Protein AF-A0A7C0XAC6-F1 (afdb_monomer_lite)

InterPro domains:
  IPR001901 Protein translocase complex, SecE/Sec61-gamma subunit [MF_00422] (3-59)
  IPR001901 Protein translocase complex, SecE/Sec61-gamma subunit [PF00584] (6-60)
  IPR005807 SecE subunit of protein translocation complex, bacterial-like [PR01650] (2-22)
  IPR005807 SecE subunit of protein translocation complex, bacterial-like [PR01650] (26-46)
  IPR005807 SecE subunit of protein translocation complex, bacterial-like [PR01650] (46-62)
  IPR005807 SecE subunit of protein translocation complex, bacterial-like [PTHR33910] (2-61)
  IPR005807 SecE subunit of protein translocation complex, bacterial-like [TIGR00964] (5-60)
  IPR038379 SecE superfamily [G3DSA:1.20.5.1030] (1-59)

pLDDT: mean 85.54, std 10.67, range [51.09, 98.0]

Sequence (63 aa):
MIRKFINFLKESKAELQRVTWPTKEAIIGGTAAVLLLSLILVIYMWVIDLTLSRLFSMLLSRG

Foldseek 3Di:
DVVVVVVVVVVVVVVVVVDPDDDPVVVVVVVVVVVVVVVVVVVVVVVVVVVVVVVVCVVVVVD

Organism: NCBI:txid2052148

Structure (mmCIF, N/CA/C/O backbone):
data_AF-A0A7C0XAC6-F1
#
_entry.id   AF-A0A7C0XAC6-F1
#
loop_
_atom_site.group_PDB
_atom_site.id
_atom_site.type_symbol
_atom_site.label_atom_id
_atom_site.label_alt_id
_atom_site.label_comp_id
_atom_site.label_asym_id
_atom_site.label_entity_id
_atom_site.label_seq_id
_atom_site.pdbx_PDB_ins_code
_atom_site.Cartn_x
_atom_site.Cartn_y
_atom_site.Cartn_z
_atom_site.occupancy
_atom_site.B_iso_or_equiv
_atom_site.auth_seq_id
_atom_site.auth_comp_id
_atom_site.auth_asym_id
_atom_site.auth_atom_id
_atom_site.pdbx_PDB_model_num
ATOM 1 N N . MET A 1 1 ? -40.272 -6.614 17.872 1.00 67.06 1 MET A N 1
ATOM 2 C CA . MET A 1 1 ? -39.189 -6.823 16.881 1.00 67.06 1 MET A CA 1
ATOM 3 C C . MET A 1 1 ? -37.999 -5.884 17.085 1.00 67.06 1 MET A C 1
ATOM 5 O O . MET A 1 1 ? -36.901 -6.388 17.268 1.00 67.06 1 MET A O 1
ATOM 9 N N . ILE A 1 2 ? -38.198 -4.562 17.173 1.00 76.62 2 ILE A N 1
ATOM 10 C CA . ILE A 1 2 ? -37.121 -3.556 17.351 1.00 76.62 2 ILE A CA 1
ATOM 11 C C . ILE A 1 2 ? -36.201 -3.851 18.557 1.00 76.62 2 ILE A C 1
ATOM 13 O O . ILE A 1 2 ? -34.983 -3.764 18.455 1.00 76.62 2 ILE A O 1
ATOM 17 N N . ARG A 1 3 ? -36.765 -4.302 19.685 1.00 76.31 3 ARG A N 1
ATOM 18 C CA . ARG A 1 3 ? -36.007 -4.643 20.905 1.00 76.31 3 ARG A CA 1
ATOM 19 C C . ARG A 1 3 ? -35.043 -5.830 20.733 1.00 76.31 3 ARG A C 1
ATOM 21 O O . ARG A 1 3 ? -33.968 -5.818 21.316 1.00 76.31 3 ARG A O 1
ATOM 28 N N . LYS A 1 4 ? -35.399 -6.826 19.905 1.00 75.19 4 LYS A N 1
ATOM 29 C CA . LYS A 1 4 ? -34.504 -7.948 19.552 1.00 75.19 4 LYS A CA 1
ATOM 30 C C . LYS A 1 4 ? -33.362 -7.482 18.647 1.00 75.19 4 LYS A C 1
ATOM 32 O O . LYS A 1 4 ? -32.240 -7.913 18.847 1.00 75.19 4 LYS A O 1
ATOM 37 N N . PHE A 1 5 ? -33.640 -6.580 17.706 1.00 78.69 5 PHE A N 1
ATOM 38 C CA . PHE A 1 5 ? -32.638 -6.025 16.790 1.00 78.69 5 PHE A CA 1
ATOM 39 C C . PHE A 1 5 ? -31.585 -5.175 17.520 1.00 78.69 5 PHE A C 1
ATOM 41 O O . PHE A 1 5 ? -30.391 -5.327 17.283 1.00 78.69 5 PHE A O 1
ATOM 48 N N . ILE A 1 6 ? -32.013 -4.341 18.474 1.00 80.44 6 ILE A N 1
ATOM 49 C CA . ILE A 1 6 ? -31.095 -3.560 19.322 1.00 80.44 6 ILE A CA 1
ATOM 50 C C . ILE A 1 6 ? -30.235 -4.481 20.200 1.00 80.44 6 ILE A C 1
ATOM 52 O O . ILE A 1 6 ? -29.039 -4.236 20.345 1.00 80.44 6 ILE A O 1
ATOM 56 N N . ASN A 1 7 ? -30.816 -5.552 20.753 1.00 79.25 7 ASN A N 1
ATOM 57 C CA . ASN A 1 7 ? -30.053 -6.546 21.512 1.00 79.25 7 ASN A CA 1
ATOM 58 C C . ASN A 1 7 ? -29.038 -7.287 20.627 1.00 79.25 7 ASN A C 1
ATOM 60 O O . ASN A 1 7 ? -27.890 -7.410 21.035 1.00 79.25 7 ASN A O 1
ATOM 64 N N . PHE A 1 8 ? -29.413 -7.668 19.401 1.00 79.81 8 PHE A N 1
ATOM 65 C CA . PHE A 1 8 ? -28.506 -8.275 18.418 1.00 79.81 8 PHE A CA 1
ATOM 66 C C . PHE A 1 8 ? -27.315 -7.367 18.089 1.00 79.81 8 PHE A C 1
ATOM 68 O O . PHE A 1 8 ? -26.175 -7.809 18.132 1.00 79.81 8 PHE A O 1
ATOM 75 N N . LEU A 1 9 ? -27.548 -6.073 17.836 1.00 82.62 9 LEU A N 1
ATOM 76 C CA . LEU A 1 9 ? -26.459 -5.113 17.606 1.00 82.62 9 LEU A CA 1
ATOM 77 C C . LEU A 1 9 ? -25.553 -4.954 18.832 1.00 82.62 9 LEU A C 1
ATOM 79 O O . LEU A 1 9 ? -24.346 -4.761 18.692 1.00 82.62 9 LEU A O 1
ATOM 83 N N . LYS A 1 10 ? -26.125 -5.028 20.037 1.00 81.19 10 LYS A N 1
ATOM 84 C CA . LYS A 1 10 ? -25.373 -4.934 21.291 1.00 81.19 10 LYS A CA 1
ATOM 85 C C . LYS A 1 10 ? -24.490 -6.167 21.509 1.00 81.19 10 LYS A C 1
ATOM 87 O O . LYS A 1 10 ? -23.340 -6.009 21.912 1.00 81.19 10 LYS A O 1
ATOM 92 N N . GLU A 1 11 ? -25.003 -7.353 21.199 1.00 78.81 11 GLU A N 1
ATOM 93 C CA . GLU A 1 11 ? -24.261 -8.618 21.224 1.00 78.81 11 GLU A CA 1
ATOM 94 C C . GLU A 1 11 ? -23.166 -8.646 20.148 1.00 78.81 11 GLU A C 1
ATOM 96 O O . GLU A 1 11 ? -22.004 -8.855 20.488 1.00 78.81 11 GLU A O 1
ATOM 101 N N . SER A 1 12 ? -23.471 -8.292 18.893 1.00 79.06 12 SER A N 1
ATOM 102 C CA . SER A 1 12 ? -22.464 -8.207 17.822 1.00 79.06 12 SER A CA 1
ATOM 103 C C . SER A 1 12 ? -21.358 -7.198 18.135 1.00 79.06 12 SER A C 1
ATOM 105 O O . SER A 1 12 ? -20.193 -7.442 17.829 1.00 79.06 12 SER A O 1
ATOM 107 N N . LYS A 1 13 ? -21.681 -6.071 18.786 1.00 74.50 13 LYS A N 1
ATOM 108 C CA . LYS A 1 13 ? -20.671 -5.095 19.221 1.00 74.50 13 LYS A CA 1
ATOM 109 C C . LYS A 1 13 ? -19.781 -5.646 20.343 1.00 74.50 13 LYS A C 1
ATOM 111 O O . LYS A 1 13 ? -18.590 -5.347 20.355 1.00 74.50 13 LYS A O 1
ATOM 116 N N . ALA A 1 14 ? -20.334 -6.438 21.263 1.00 76.81 14 ALA A N 1
ATOM 117 C CA . ALA A 1 14 ? -19.565 -7.105 22.317 1.00 76.81 14 ALA A CA 1
ATOM 118 C C . ALA A 1 14 ? -18.647 -8.207 21.752 1.00 76.81 14 ALA A C 1
ATOM 120 O O . ALA A 1 14 ? -17.537 -8.406 22.242 1.00 76.81 14 ALA A O 1
ATOM 121 N N . GLU A 1 15 ? -19.071 -8.880 20.685 1.00 78.25 15 GLU A N 1
ATOM 122 C CA . GLU A 1 15 ? -18.281 -9.893 19.980 1.00 78.25 15 GLU A CA 1
ATOM 123 C C . GLU A 1 15 ? -17.163 -9.263 19.132 1.00 78.25 15 GLU A C 1
ATOM 125 O O . GLU A 1 15 ? -16.012 -9.693 19.192 1.00 78.25 15 GLU A O 1
ATOM 130 N N . LEU A 1 16 ? -17.455 -8.149 18.454 1.00 76.69 16 LEU A N 1
ATOM 131 C CA . LEU A 1 16 ? -16.468 -7.322 17.746 1.00 76.69 16 LEU A CA 1
ATOM 132 C C . LEU A 1 16 ? -15.400 -6.718 18.672 1.00 76.69 16 LEU A C 1
ATOM 134 O O . LEU A 1 16 ? -14.310 -6.391 18.207 1.00 76.69 16 LEU A O 1
ATOM 138 N N . GLN A 1 17 ? -15.686 -6.571 19.969 1.00 70.25 17 GLN A N 1
ATOM 139 C CA . GLN A 1 17 ? -14.695 -6.159 20.971 1.00 70.25 17 GLN A CA 1
ATOM 140 C C . GLN A 1 17 ? -13.740 -7.288 21.378 1.00 70.25 17 GLN A C 1
ATOM 142 O O . GLN A 1 17 ? -12.654 -6.998 21.874 1.00 70.25 17 GLN A O 1
ATOM 147 N N . ARG A 1 18 ? -14.113 -8.560 21.169 1.00 74.12 18 ARG A N 1
ATOM 148 C CA . ARG A 1 18 ? -13.204 -9.705 21.357 1.00 74.12 18 ARG A CA 1
ATOM 149 C C . ARG A 1 18 ? -12.259 -9.907 20.177 1.00 74.12 18 ARG A C 1
ATOM 151 O O . ARG A 1 18 ? -11.278 -10.632 20.310 1.00 74.12 18 ARG A O 1
ATOM 158 N N . VAL A 1 19 ? -12.538 -9.273 19.039 1.00 78.06 19 VAL A N 1
ATOM 159 C CA . VAL A 1 19 ? -11.634 -9.269 17.891 1.00 78.06 19 VAL A CA 1
ATOM 160 C C . VAL A 1 19 ? -10.421 -8.411 18.237 1.00 78.06 19 VAL A C 1
ATOM 162 O O . VAL A 1 19 ? -10.533 -7.221 18.529 1.00 78.06 19 VAL A O 1
ATOM 165 N N . THR A 1 20 ? -9.246 -9.025 18.213 1.00 71.00 20 THR A N 1
ATOM 166 C CA . THR A 1 20 ? -7.958 -8.353 18.363 1.00 71.00 20 THR A CA 1
ATOM 167 C C . THR A 1 20 ? -7.675 -7.521 17.119 1.00 71.00 20 THR A C 1
ATOM 169 O O . THR A 1 20 ? -7.097 -7.988 16.140 1.00 71.00 20 THR A O 1
ATOM 172 N N . TRP A 1 21 ? -8.120 -6.266 17.147 1.00 77.38 21 TRP A N 1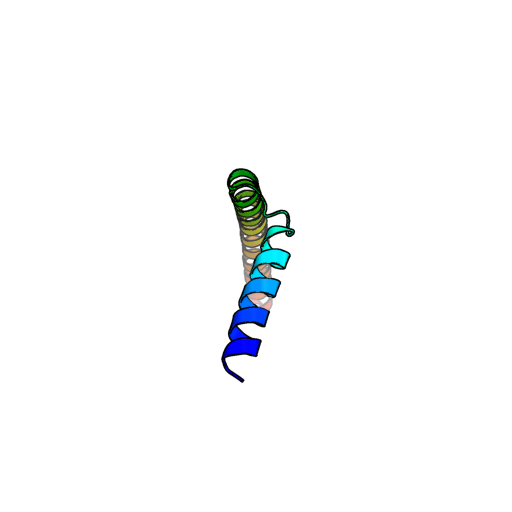
ATOM 173 C CA . TRP A 1 21 ? -7.823 -5.315 16.086 1.00 77.38 21 TRP A CA 1
ATOM 174 C C . TRP A 1 21 ? -6.319 -5.029 16.037 1.00 77.38 21 T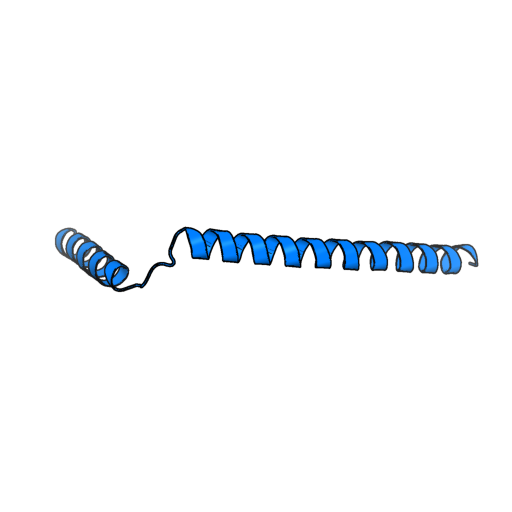RP A C 1
ATOM 176 O O . TRP A 1 21 ? -5.699 -4.817 17.085 1.00 77.38 21 TRP A O 1
ATOM 186 N N . PRO A 1 22 ? -5.723 -5.011 14.835 1.00 74.81 22 PRO A N 1
ATOM 187 C CA . PRO A 1 22 ? -4.323 -4.659 14.678 1.00 74.81 22 PRO A CA 1
ATOM 188 C C . PRO A 1 22 ? -4.081 -3.228 15.173 1.00 74.81 22 PRO A C 1
ATOM 190 O O . PRO A 1 22 ? -4.924 -2.340 15.019 1.00 74.81 22 PRO A O 1
ATOM 193 N N . THR A 1 23 ? -2.915 -2.994 15.773 1.00 82.50 23 THR A N 1
ATOM 194 C CA . THR A 1 23 ? -2.502 -1.648 16.179 1.00 82.50 23 THR A CA 1
ATOM 195 C C . THR A 1 23 ? -2.313 -0.763 14.947 1.00 82.50 23 THR A C 1
ATOM 197 O O . THR A 1 23 ? -2.035 -1.244 13.846 1.00 82.50 23 THR A O 1
ATOM 200 N N . LYS A 1 24 ? -2.439 0.560 15.117 1.00 81.12 24 LYS A N 1
ATOM 201 C CA . LYS A 1 24 ? -2.241 1.527 14.020 1.00 81.12 24 LYS A CA 1
ATOM 202 C C . LYS A 1 24 ? -0.891 1.333 13.316 1.00 81.12 24 LYS A C 1
ATOM 204 O O . LYS A 1 24 ? -0.809 1.457 12.101 1.00 81.12 24 LYS A O 1
ATOM 209 N N . GLU A 1 25 ? 0.139 0.970 14.075 1.00 81.75 25 GLU A N 1
ATOM 210 C CA . GLU A 1 25 ? 1.485 0.674 13.578 1.00 81.75 25 GLU A CA 1
ATOM 211 C C . GLU A 1 25 ? 1.514 -0.554 12.661 1.00 81.75 25 GLU A C 1
ATOM 213 O O . GLU A 1 25 ? 2.102 -0.498 11.584 1.00 81.75 25 GLU A O 1
ATOM 218 N N . ALA A 1 26 ? 0.820 -1.637 13.032 1.00 80.06 26 ALA A N 1
ATOM 219 C CA . ALA A 1 26 ? 0.722 -2.838 12.204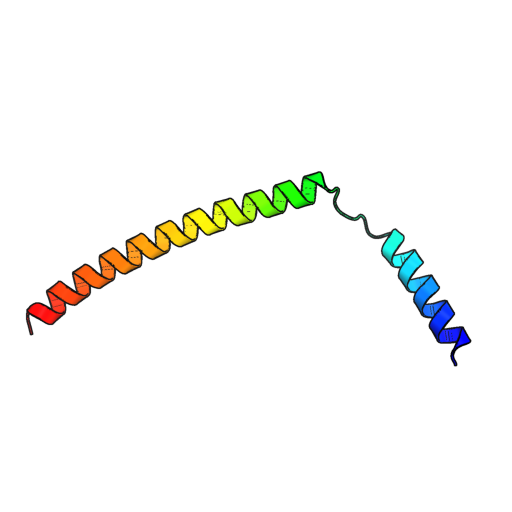 1.00 80.06 26 ALA A CA 1
ATOM 220 C C . ALA A 1 26 ? -0.014 -2.564 10.881 1.00 80.06 26 ALA A C 1
ATOM 222 O O . ALA A 1 26 ? 0.376 -3.082 9.836 1.00 80.06 26 ALA A O 1
ATOM 223 N N . ILE A 1 27 ? -1.041 -1.707 10.906 1.00 86.44 27 ILE A N 1
ATOM 224 C CA . ILE A 1 27 ? -1.779 -1.297 9.700 1.00 86.44 27 ILE A CA 1
ATOM 225 C C . ILE A 1 27 ? -0.871 -0.503 8.753 1.00 86.44 27 ILE A C 1
ATOM 227 O O . ILE A 1 27 ? -0.855 -0.759 7.546 1.00 86.44 27 ILE A O 1
ATOM 231 N N . ILE A 1 28 ? -0.093 0.439 9.291 1.00 90.06 28 ILE A N 1
ATOM 232 C CA . ILE A 1 28 ? 0.849 1.244 8.503 1.00 90.06 28 ILE A CA 1
ATOM 233 C C . ILE A 1 28 ? 1.953 0.352 7.927 1.00 90.06 28 ILE A C 1
ATOM 235 O O . ILE A 1 28 ? 2.231 0.434 6.731 1.00 90.06 28 ILE A O 1
ATOM 239 N N . GLY A 1 29 ? 2.526 -0.545 8.736 1.00 89.50 29 GLY A N 1
ATOM 240 C CA . GLY A 1 29 ? 3.541 -1.499 8.289 1.00 89.50 29 GLY A CA 1
ATOM 241 C C . GLY A 1 29 ? 3.032 -2.430 7.186 1.00 89.50 29 GLY A C 1
ATOM 242 O O . GLY A 1 29 ? 3.691 -2.586 6.159 1.00 89.50 29 GLY A O 1
ATOM 243 N N . GLY A 1 30 ? 1.825 -2.982 7.349 1.00 89.88 30 GLY A N 1
ATOM 244 C CA . GLY A 1 30 ? 1.190 -3.827 6.337 1.00 89.88 30 GLY A CA 1
ATOM 245 C C . GLY A 1 30 ? 0.922 -3.080 5.028 1.00 89.88 30 GLY A C 1
ATOM 246 O O . GLY A 1 30 ? 1.232 -3.585 3.951 1.00 89.88 30 GLY A O 1
ATOM 247 N N . THR A 1 31 ? 0.423 -1.845 5.107 1.00 92.25 31 THR A N 1
ATOM 248 C CA . THR A 1 31 ? 0.151 -1.023 3.916 1.00 92.25 31 THR A CA 1
ATOM 249 C C . THR A 1 31 ? 1.444 -0.635 3.196 1.00 92.25 31 THR A C 1
ATOM 251 O O . THR A 1 31 ? 1.521 -0.731 1.972 1.00 92.25 31 THR A O 1
ATOM 254 N N . ALA A 1 32 ? 2.484 -0.253 3.943 1.00 94.50 32 ALA A N 1
ATOM 255 C CA . ALA A 1 32 ? 3.791 0.081 3.383 1.00 94.50 32 ALA A CA 1
ATOM 256 C C . ALA A 1 32 ? 4.432 -1.119 2.668 1.00 94.50 32 ALA A C 1
ATOM 258 O O . ALA A 1 32 ? 4.946 -0.965 1.561 1.00 94.50 32 ALA A O 1
ATOM 259 N N . ALA A 1 33 ? 4.343 -2.320 3.250 1.00 95.62 33 ALA A N 1
ATOM 260 C CA . ALA A 1 33 ? 4.839 -3.545 2.627 1.00 95.62 33 ALA A CA 1
ATOM 261 C C . ALA A 1 33 ? 4.119 -3.856 1.303 1.00 95.62 33 ALA A C 1
ATOM 263 O O . ALA A 1 33 ? 4.772 -4.154 0.302 1.00 95.62 33 ALA A O 1
ATOM 264 N N . VAL A 1 34 ? 2.786 -3.732 1.271 1.00 96.94 34 VAL A N 1
ATOM 265 C CA . 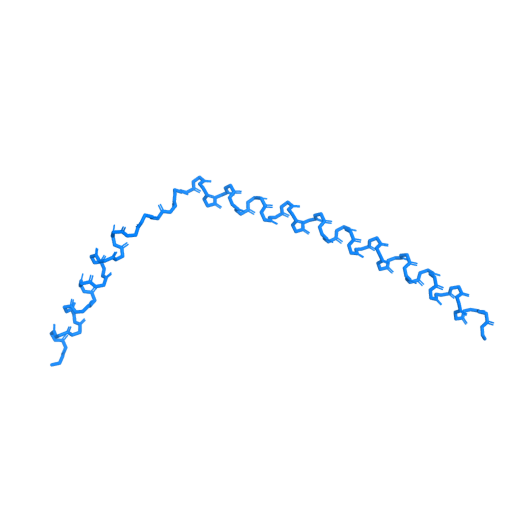VAL A 1 34 ? 1.993 -3.954 0.049 1.00 96.94 34 VAL A CA 1
ATOM 266 C C . VAL A 1 34 ? 2.328 -2.924 -1.031 1.00 96.94 34 VAL A C 1
ATOM 268 O O . VAL A 1 34 ? 2.480 -3.297 -2.193 1.00 96.94 34 VAL A O 1
ATOM 271 N N . LEU A 1 35 ? 2.489 -1.647 -0.671 1.00 97.56 35 LEU A N 1
ATOM 272 C CA . LEU A 1 35 ? 2.892 -0.602 -1.618 1.00 97.56 35 LEU A CA 1
ATOM 273 C C . LEU A 1 35 ? 4.261 -0.893 -2.239 1.00 97.56 35 LEU A C 1
ATOM 275 O O . LEU A 1 35 ? 4.426 -0.758 -3.450 1.00 97.56 35 LEU A O 1
ATOM 279 N N . LEU A 1 36 ? 5.222 -1.326 -1.424 1.00 97.81 36 LEU A N 1
ATOM 280 C CA . LEU A 1 36 ? 6.576 -1.626 -1.881 1.00 97.81 36 LEU A CA 1
ATOM 281 C C . LEU A 1 36 ? 6.594 -2.846 -2.814 1.00 97.81 36 LEU A C 1
ATOM 283 O O . LEU A 1 36 ? 7.209 -2.800 -3.877 1.00 97.81 36 LEU A O 1
ATOM 287 N N . LEU A 1 37 ? 5.851 -3.900 -2.465 1.00 97.56 37 LEU A N 1
ATOM 288 C CA . LEU A 1 37 ? 5.665 -5.074 -3.321 1.00 97.56 37 LEU A CA 1
ATOM 289 C C . LEU A 1 37 ? 4.988 -4.705 -4.649 1.00 97.56 37 LEU A C 1
ATOM 291 O O . LEU A 1 37 ? 5.453 -5.108 -5.713 1.00 97.56 37 LEU A O 1
ATOM 295 N N . SER A 1 38 ? 3.912 -3.918 -4.592 1.00 97.88 38 SER A N 1
ATOM 296 C CA . SER A 1 38 ? 3.178 -3.464 -5.777 1.00 97.88 38 SER A CA 1
ATOM 297 C C . SER A 1 38 ? 4.072 -2.654 -6.718 1.00 97.88 38 SER A C 1
ATOM 299 O O . SER A 1 38 ? 4.087 -2.903 -7.922 1.00 97.88 38 SER A O 1
ATOM 301 N N . LEU A 1 39 ? 4.895 -1.750 -6.175 1.00 98.00 39 LEU A N 1
ATOM 302 C CA . LEU A 1 39 ? 5.837 -0.954 -6.962 1.00 98.00 39 LEU A CA 1
ATOM 303 C C . LEU A 1 39 ? 6.828 -1.837 -7.735 1.00 98.00 39 LEU A C 1
ATOM 305 O O . LEU A 1 39 ? 7.061 -1.609 -8.922 1.00 98.00 39 LEU A O 1
ATOM 309 N N . ILE A 1 40 ? 7.374 -2.869 -7.086 1.00 98.00 40 ILE A N 1
ATOM 310 C CA . ILE A 1 40 ? 8.289 -3.824 -7.725 1.00 98.00 40 ILE A CA 1
ATOM 311 C C . ILE A 1 40 ? 7.583 -4.570 -8.864 1.00 98.00 40 ILE A C 1
ATOM 313 O O . ILE A 1 40 ? 8.141 -4.691 -9.955 1.00 98.00 40 ILE A O 1
ATOM 317 N N . LEU A 1 41 ? 6.352 -5.036 -8.637 1.00 97.81 41 LEU A N 1
ATOM 318 C CA . LEU A 1 41 ? 5.569 -5.748 -9.652 1.00 97.81 41 LEU A CA 1
ATOM 319 C C . LEU A 1 41 ? 5.259 -4.868 -10.867 1.00 97.81 41 LEU A C 1
ATOM 321 O O . LEU A 1 41 ? 5.374 -5.335 -11.998 1.00 97.81 41 LEU A O 1
ATOM 325 N N . 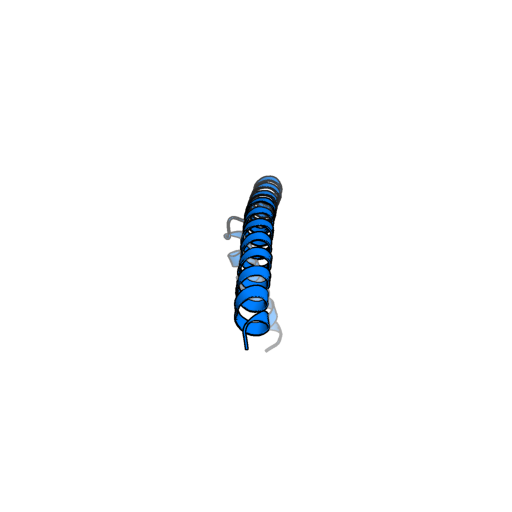VAL A 1 42 ? 4.916 -3.596 -10.650 1.00 98.00 42 VAL A N 1
ATOM 326 C CA . VAL A 1 42 ? 4.663 -2.641 -11.741 1.00 98.00 42 VAL A CA 1
ATOM 327 C C . VAL A 1 42 ? 5.922 -2.417 -12.574 1.00 98.00 42 VAL A C 1
ATOM 329 O O . VAL A 1 42 ? 5.852 -2.458 -13.800 1.00 98.00 42 VAL A O 1
ATOM 332 N N . ILE A 1 43 ? 7.079 -2.228 -11.933 1.00 97.81 43 ILE A N 1
ATOM 333 C CA . ILE A 1 43 ? 8.357 -2.069 -12.644 1.00 97.81 43 ILE A CA 1
ATOM 334 C C . ILE A 1 43 ? 8.678 -3.328 -13.455 1.00 97.81 43 ILE A C 1
ATOM 336 O O . ILE A 1 43 ? 9.073 -3.229 -14.616 1.00 97.81 43 ILE A O 1
ATOM 340 N N . TYR A 1 44 ? 8.484 -4.510 -12.870 1.00 97.19 44 TYR A N 1
ATOM 341 C CA . TYR A 1 44 ? 8.715 -5.781 -13.552 1.00 97.19 44 TYR A CA 1
ATO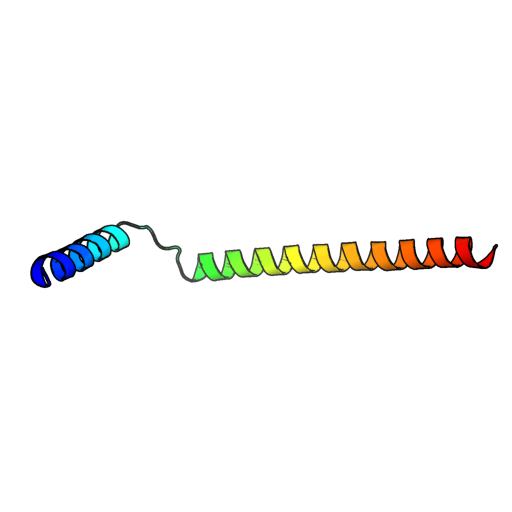M 342 C C . TYR A 1 44 ? 7.824 -5.944 -14.792 1.00 97.19 44 TYR A C 1
ATOM 344 O O . TYR A 1 44 ? 8.333 -6.235 -15.876 1.00 97.19 44 TYR A O 1
ATOM 352 N N . MET A 1 45 ? 6.518 -5.692 -14.657 1.00 97.12 45 MET A N 1
ATOM 353 C CA . MET A 1 45 ? 5.582 -5.741 -15.784 1.00 97.12 45 MET A CA 1
ATOM 354 C C . MET A 1 45 ? 5.953 -4.729 -16.869 1.00 97.12 45 MET A C 1
ATOM 356 O O . MET A 1 45 ? 6.031 -5.092 -18.038 1.00 97.12 45 MET A O 1
ATOM 360 N N . TRP A 1 46 ? 6.301 -3.498 -16.487 1.00 96.69 46 TRP A N 1
ATOM 361 C CA . TRP A 1 46 ? 6.721 -2.462 -17.432 1.00 96.69 46 TRP A CA 1
ATOM 362 C C . TRP A 1 46 ? 7.935 -2.886 -18.273 1.00 96.69 46 TRP A C 1
ATOM 364 O O . TRP A 1 46 ? 7.965 -2.671 -19.486 1.00 96.69 46 TRP A O 1
ATOM 374 N N . VAL A 1 47 ? 8.926 -3.539 -17.656 1.00 97.19 47 VAL A N 1
ATOM 375 C CA . VAL A 1 47 ? 10.096 -4.073 -18.373 1.00 97.19 47 VAL A CA 1
ATOM 376 C C . VAL A 1 47 ? 9.691 -5.163 -19.367 1.00 97.19 47 VAL A C 1
ATOM 378 O O . VAL A 1 47 ? 10.195 -5.183 -20.496 1.00 97.19 47 VAL A O 1
ATOM 381 N N . ILE A 1 48 ? 8.781 -6.056 -18.977 1.00 97.00 48 ILE A N 1
ATOM 382 C CA . ILE A 1 48 ? 8.275 -7.109 -19.863 1.00 97.00 48 ILE A CA 1
ATOM 383 C C . ILE A 1 48 ? 7.533 -6.500 -21.047 1.00 97.00 48 ILE A C 1
ATOM 385 O O . ILE A 1 48 ? 7.849 -6.844 -22.186 1.00 97.00 48 ILE A O 1
ATOM 389 N N . ASP A 1 49 ? 6.616 -5.567 -20.804 1.00 94.75 49 ASP A N 1
ATOM 390 C CA . ASP A 1 49 ? 5.816 -4.936 -21.853 1.00 94.75 49 ASP A CA 1
ATOM 391 C C . ASP A 1 49 ? 6.701 -4.225 -22.880 1.00 94.75 49 ASP A C 1
ATOM 393 O O . ASP A 1 49 ? 6.489 -4.360 -24.088 1.00 94.75 49 ASP A O 1
ATOM 397 N N . LEU A 1 50 ? 7.752 -3.531 -22.429 1.00 94.31 50 LEU A N 1
ATOM 398 C CA . LEU A 1 50 ? 8.734 -2.907 -23.319 1.00 94.31 50 LEU A CA 1
ATOM 399 C C . LEU A 1 50 ? 9.524 -3.935 -24.134 1.00 94.31 50 LEU A C 1
ATOM 401 O O . LEU A 1 50 ? 9.791 -3.718 -25.319 1.00 94.31 50 LEU A O 1
ATOM 405 N N . THR A 1 51 ? 9.916 -5.041 -23.504 1.00 94.94 51 THR A N 1
ATOM 406 C CA . THR A 1 51 ? 10.695 -6.101 -24.154 1.00 94.94 51 THR A CA 1
ATOM 407 C C . THR A 1 51 ? 9.863 -6.799 -25.222 1.00 94.94 51 THR A C 1
ATOM 409 O O . THR A 1 51 ? 10.307 -6.933 -26.364 1.00 94.94 51 THR A O 1
ATOM 412 N N . LEU A 1 52 ? 8.630 -7.172 -24.878 1.00 94.25 52 LEU A N 1
ATOM 413 C CA . LEU A 1 52 ? 7.680 -7.768 -25.805 1.00 94.25 52 LEU A CA 1
ATOM 414 C C . LEU A 1 52 ? 7.350 -6.797 -26.935 1.00 94.25 52 LEU A C 1
ATOM 416 O O . LEU A 1 52 ? 7.473 -7.179 -28.092 1.00 94.25 52 LEU A O 1
ATOM 420 N N . SER A 1 53 ? 7.027 -5.536 -26.641 1.00 91.75 53 SER A N 1
ATOM 421 C CA . SER A 1 53 ? 6.689 -4.542 -27.673 1.00 91.75 53 SER A CA 1
ATOM 422 C C . SER A 1 53 ? 7.804 -4.369 -28.707 1.00 91.75 53 SER A C 1
ATOM 424 O O . SER A 1 53 ? 7.529 -4.271 -29.903 1.00 91.75 53 SER A O 1
ATOM 426 N N . ARG A 1 54 ? 9.072 -4.382 -28.272 1.00 90.75 54 ARG A N 1
ATOM 427 C CA . ARG A 1 54 ? 10.235 -4.345 -29.175 1.00 90.75 54 ARG A CA 1
ATOM 428 C C . ARG A 1 54 ? 10.397 -5.635 -29.980 1.00 90.75 54 ARG A C 1
ATOM 430 O O . ARG A 1 54 ? 10.739 -5.577 -31.156 1.00 90.75 54 ARG A O 1
ATOM 437 N N . LEU A 1 55 ? 10.158 -6.792 -29.366 1.00 92.69 55 LEU A N 1
ATOM 438 C CA . LEU A 1 55 ? 10.228 -8.079 -30.058 1.00 92.69 55 LEU A CA 1
ATOM 439 C C . LEU A 1 55 ? 9.129 -8.196 -31.126 1.00 92.69 55 LEU A C 1
ATOM 441 O O . LEU A 1 55 ? 9.405 -8.578 -32.263 1.00 92.69 55 LEU A O 1
ATOM 445 N N . PHE A 1 56 ? 7.902 -7.806 -30.780 1.00 93.19 56 PHE A N 1
ATOM 446 C CA . PHE A 1 56 ? 6.765 -7.767 -31.695 1.00 93.19 56 PHE A CA 1
ATOM 447 C C . PHE A 1 56 ? 6.984 -6.771 -32.834 1.00 93.19 56 PHE A C 1
ATOM 449 O O . PHE A 1 56 ? 6.700 -7.115 -33.979 1.00 93.19 56 PHE A O 1
ATOM 456 N N . SER A 1 57 ? 7.531 -5.578 -32.572 1.00 87.62 57 SER A N 1
ATOM 457 C CA . SER A 1 57 ? 7.812 -4.613 -33.643 1.00 87.62 57 SER A CA 1
ATOM 458 C C . SER A 1 57 ? 8.892 -5.107 -34.607 1.00 87.62 57 SER A C 1
ATOM 460 O O . SER A 1 57 ? 8.749 -4.928 -35.814 1.00 87.62 57 SER A O 1
ATOM 462 N N . MET A 1 58 ? 9.929 -5.797 -34.118 1.00 88.44 58 MET A N 1
ATOM 463 C CA . MET A 1 58 ? 10.935 -6.432 -34.980 1.00 88.44 58 MET A CA 1
ATOM 464 C C . MET A 1 58 ? 10.359 -7.572 -35.828 1.00 88.44 58 MET A C 1
ATOM 466 O O . MET A 1 58 ? 10.742 -7.714 -36.990 1.00 88.44 58 MET A O 1
ATOM 470 N N . LEU A 1 59 ? 9.465 -8.386 -35.260 1.00 88.75 59 LEU A N 1
ATOM 471 C CA . LEU A 1 59 ? 8.811 -9.483 -35.978 1.00 88.75 59 LEU A CA 1
ATOM 472 C C . LEU A 1 59 ? 7.839 -8.961 -37.040 1.00 88.75 59 LEU A C 1
ATOM 474 O O . LEU A 1 59 ? 7.893 -9.412 -38.180 1.00 88.75 59 LEU A O 1
ATOM 478 N N . LEU A 1 60 ? 6.994 -7.988 -36.690 1.00 84.12 60 LEU A N 1
ATOM 479 C CA . LEU A 1 60 ? 6.009 -7.418 -37.608 1.00 84.12 60 LEU A CA 1
ATOM 480 C C . LEU A 1 60 ? 6.661 -6.554 -38.697 1.00 84.12 60 LEU A C 1
ATOM 482 O O . LEU A 1 60 ? 6.192 -6.555 -39.824 1.00 84.12 60 LEU A O 1
ATOM 486 N N . SER A 1 61 ? 7.773 -5.870 -38.404 1.00 70.56 61 SER A N 1
ATOM 487 C CA . SER A 1 61 ? 8.512 -5.080 -39.404 1.00 70.56 61 SER A CA 1
ATOM 488 C C . SER A 1 61 ? 9.175 -5.934 -40.495 1.00 70.56 61 SER A C 1
ATOM 490 O O . SER A 1 61 ? 9.666 -5.373 -41.475 1.00 70.56 61 SER A O 1
ATOM 492 N N . ARG A 1 62 ? 9.266 -7.259 -40.314 1.00 58.78 62 ARG A N 1
ATOM 493 C CA . ARG A 1 62 ? 9.807 -8.199 -41.308 1.00 58.78 62 ARG A CA 1
ATOM 494 C C . ARG A 1 62 ? 8.733 -8.871 -42.180 1.00 58.78 62 ARG A C 1
ATOM 496 O O . ARG A 1 62 ? 9.107 -9.708 -43.002 1.00 58.78 62 ARG A O 1
ATOM 503 N N . GLY A 1 63 ? 7.455 -8.528 -41.996 1.00 51.09 63 GLY A N 1
ATOM 504 C CA . GLY A 1 63 ? 6.320 -8.981 -42.811 1.00 51.09 63 GLY A CA 1
ATOM 505 C C . GLY A 1 63 ? 5.849 -7.928 -43.801 1.00 51.09 63 GLY A C 1
ATOM 506 O O . GLY A 1 63 ? 5.927 -6.729 -43.458 1.00 51.09 63 GLY A O 1
#

Secondary structure (DSSP, 8-state):
-HHHHHHHHHHHHHHHTTS-PPPHHHHHHHHHHHHHHHHHHHHHHHHHHHHHHHHHHHHHTT-

Radius of gyration: 25.72 Å; chains: 1; bounding box: 50×11×65 Å